Protein AF-A0A3N5Z373-F1 (afdb_monomer_lite)

Foldseek 3Di:
DDDDDDDDDDDDDPCVVVVVCCVPPVPPPPDLFDPVLVVLVPDDDPPVQWDWDADVPGDIDTDGDPVVVVVSCCVSQNPQKDKDFPDWDDDVQKTKTKMWIFGARPPPSHTDDIDIDMDMDGHDDDPPD

Structure (mmCIF, N/CA/C/O backbone):
data_AF-A0A3N5Z373-F1
#
_entry.id   AF-A0A3N5Z373-F1
#
loop_
_atom_site.group_PDB
_atom_site.id
_atom_site.type_symbol
_atom_site.label_atom_id
_atom_site.label_alt_id
_atom_site.label_comp_id
_atom_site.label_asym_id
_atom_site.label_entity_id
_atom_site.label_seq_id
_atom_site.pdbx_PDB_ins_code
_atom_site.Cartn_x
_atom_site.Cartn_y
_atom_site.Cartn_z
_atom_site.occupancy
_atom_site.B_iso_or_equiv
_atom_site.auth_seq_id
_atom_site.auth_comp_id
_atom_site.auth_asym_id
_atom_site.auth_atom_id
_atom_site.pdbx_PDB_model_num
ATOM 1 N N . MET A 1 1 ? -34.053 -22.484 35.187 1.00 39.81 1 MET A N 1
ATOM 2 C CA . MET A 1 1 ? -32.896 -23.249 34.678 1.00 39.81 1 MET A CA 1
ATOM 3 C C . MET A 1 1 ? -33.157 -23.526 33.209 1.00 39.81 1 MET A C 1
ATOM 5 O O . MET A 1 1 ? -34.181 -24.109 32.890 1.00 39.81 1 MET A O 1
ATOM 9 N N . SER A 1 2 ? -32.327 -22.952 32.342 1.00 35.47 2 SER A N 1
ATOM 10 C CA . SER A 1 2 ? -32.465 -22.969 30.882 1.00 35.47 2 SER A CA 1
ATOM 11 C C . SER A 1 2 ? -32.000 -24.308 30.317 1.00 35.47 2 SER A C 1
ATOM 13 O O . SER A 1 2 ? -30.872 -24.695 30.598 1.00 35.47 2 SER A O 1
ATOM 15 N N . ASN A 1 3 ? -32.806 -24.942 29.466 1.00 34.50 3 ASN A N 1
ATOM 16 C CA . ASN A 1 3 ? -32.327 -25.910 28.482 1.00 34.50 3 ASN A CA 1
ATOM 17 C C . ASN A 1 3 ? -33.042 -25.616 27.161 1.00 34.50 3 ASN A C 1
ATOM 19 O O . ASN A 1 3 ? -34.187 -26.012 26.971 1.00 34.50 3 ASN A O 1
ATOM 23 N N . ASN A 1 4 ? -32.379 -24.857 26.287 1.00 34.97 4 ASN A N 1
ATOM 24 C CA . ASN A 1 4 ? -32.786 -24.706 24.896 1.00 34.97 4 ASN A CA 1
ATOM 25 C C . ASN A 1 4 ? -31.834 -25.537 24.039 1.00 34.97 4 ASN A C 1
ATOM 27 O O . ASN A 1 4 ? -30.699 -25.134 23.771 1.00 34.97 4 ASN A O 1
ATOM 31 N N . ASP A 1 5 ? -32.337 -26.695 23.622 1.00 43.16 5 ASP A N 1
ATOM 32 C CA . ASP A 1 5 ? -31.785 -27.523 22.559 1.00 43.16 5 ASP A CA 1
ATOM 33 C C . ASP A 1 5 ? -31.605 -26.682 21.293 1.00 43.16 5 ASP A C 1
ATOM 35 O O . ASP A 1 5 ? -32.568 -26.334 20.607 1.00 43.16 5 ASP A O 1
ATOM 39 N N . THR A 1 6 ? -30.358 -26.360 20.959 1.00 36.97 6 THR A N 1
ATOM 40 C CA . THR A 1 6 ? -30.038 -25.785 19.652 1.00 36.97 6 THR A CA 1
ATOM 41 C C . THR A 1 6 ? -29.537 -26.912 18.762 1.00 36.97 6 THR A C 1
ATOM 43 O O . THR A 1 6 ? -28.393 -27.349 18.865 1.00 36.97 6 THR A O 1
ATOM 46 N N . LYS A 1 7 ? -30.431 -27.414 17.906 1.00 36.78 7 LYS A N 1
ATOM 47 C CA . LYS A 1 7 ? -30.103 -28.357 16.833 1.00 36.78 7 LYS A CA 1
ATOM 48 C C . LYS A 1 7 ? -29.072 -27.717 15.899 1.00 36.78 7 LYS A C 1
ATOM 50 O O . LYS A 1 7 ? -29.331 -26.660 15.328 1.00 36.78 7 LYS A O 1
ATOM 55 N N . ILE A 1 8 ? -27.923 -28.370 15.737 1.00 37.44 8 ILE A N 1
ATOM 56 C CA . ILE A 1 8 ? -26.909 -27.998 14.748 1.00 37.44 8 ILE A CA 1
ATOM 5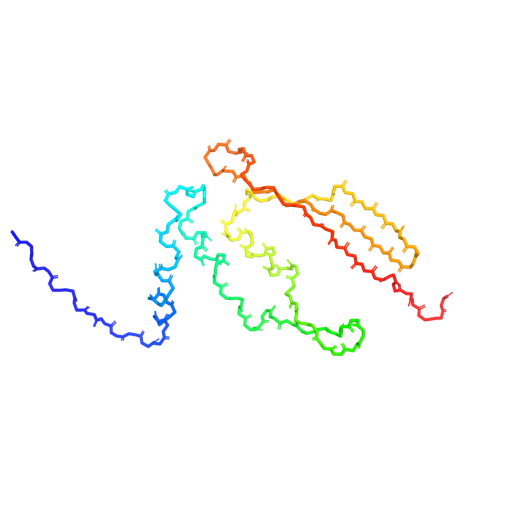7 C C . ILE A 1 8 ? -27.416 -28.467 13.381 1.00 37.44 8 ILE A C 1
ATOM 59 O O . ILE A 1 8 ? -27.582 -29.662 13.149 1.00 37.44 8 ILE A O 1
ATOM 63 N N . ILE A 1 9 ? -27.705 -27.513 12.497 1.00 35.84 9 ILE A N 1
ATOM 64 C CA . ILE A 1 9 ? -27.984 -27.775 11.085 1.00 35.84 9 ILE A CA 1
ATOM 65 C C . ILE A 1 9 ? -26.626 -27.848 10.390 1.00 35.84 9 ILE A C 1
ATOM 67 O O . ILE A 1 9 ? -25.845 -26.899 10.432 1.00 35.84 9 ILE A O 1
ATOM 71 N N . GLN A 1 10 ? -26.333 -29.005 9.812 1.00 34.38 10 GLN A N 1
ATOM 72 C CA . GLN A 1 10 ? -25.087 -29.289 9.117 1.00 34.38 10 GLN A CA 1
ATOM 73 C C . GLN A 1 10 ? -25.121 -28.622 7.736 1.00 34.38 10 GLN A C 1
ATOM 75 O O . GLN A 1 10 ? -26.008 -28.916 6.9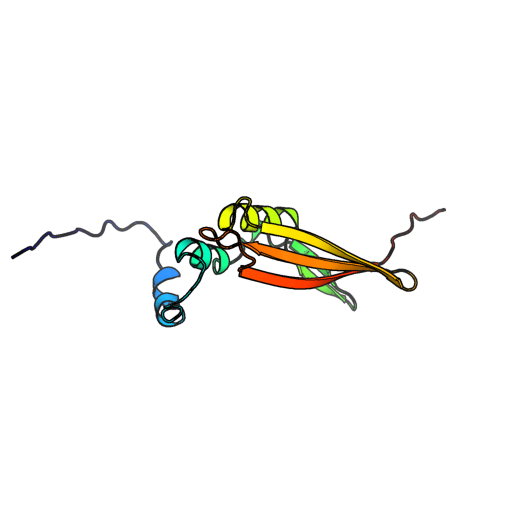38 1.00 34.38 10 GLN A O 1
ATOM 80 N N . LEU A 1 11 ? -24.185 -27.704 7.480 1.00 34.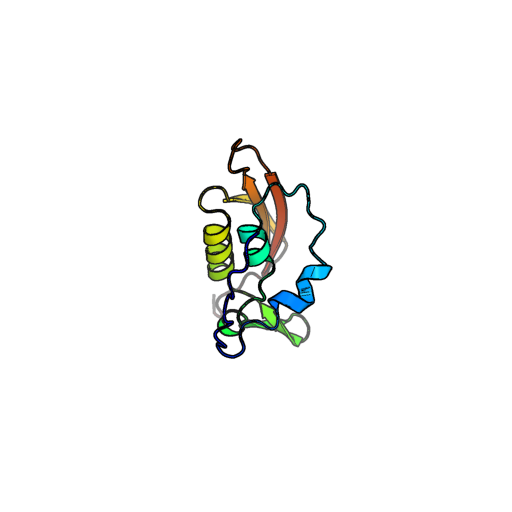75 11 LEU A N 1
ATOM 81 C CA . LEU A 1 11 ? -23.918 -27.130 6.160 1.00 34.75 11 LEU A CA 1
ATOM 82 C C . LEU A 1 11 ? -22.411 -27.230 5.886 1.00 34.75 11 LEU A C 1
ATOM 84 O O . LEU A 1 11 ? -21.606 -26.455 6.392 1.00 34.75 11 LEU A O 1
ATOM 88 N N . ASP A 1 12 ? -22.066 -28.294 5.170 1.00 37.09 12 ASP A N 1
ATOM 89 C CA . ASP A 1 12 ? -21.001 -28.464 4.183 1.00 37.09 12 ASP A CA 1
ATOM 90 C C . ASP A 1 12 ? -19.761 -27.550 4.291 1.00 37.09 12 ASP A C 1
ATOM 92 O O . ASP A 1 12 ? -19.689 -26.455 3.739 1.00 37.09 12 ASP A O 1
ATOM 96 N N . GLY A 1 13 ? -18.713 -28.081 4.927 1.00 40.72 13 GLY A N 1
ATOM 97 C CA . GLY A 1 13 ? -17.319 -27.923 4.484 1.00 40.72 13 GLY A CA 1
ATOM 98 C C . GLY A 1 13 ? -16.582 -26.602 4.742 1.00 40.72 13 GLY A C 1
ATOM 99 O O . GLY A 1 13 ? -15.367 -26.573 4.564 1.00 40.72 13 GLY A O 1
ATOM 100 N N . GLU A 1 14 ? -17.240 -25.530 5.187 1.00 39.41 14 GLU A N 1
ATOM 101 C CA . GLU A 1 14 ? -16.587 -24.215 5.378 1.00 39.41 14 GLU A CA 1
ATOM 102 C C . GLU A 1 14 ? -16.182 -23.913 6.842 1.00 39.41 14 GLU A C 1
ATOM 104 O O . GLU A 1 14 ? -15.619 -22.861 7.148 1.00 39.41 14 GLU A O 1
ATOM 109 N N . ILE A 1 15 ? -16.421 -24.850 7.768 1.00 39.47 15 ILE A N 1
ATOM 110 C CA . ILE A 1 15 ? -16.248 -24.647 9.222 1.00 39.47 15 ILE A CA 1
ATOM 111 C C . ILE A 1 15 ? -14.837 -25.041 9.724 1.00 39.47 15 ILE A C 1
ATOM 113 O O . ILE A 1 15 ? -14.360 -24.504 10.726 1.00 39.47 15 ILE A O 1
ATOM 117 N N . ASP A 1 16 ? -14.098 -25.882 8.993 1.00 36.59 16 ASP A N 1
ATOM 118 C CA . ASP A 1 16 ? -12.901 -26.573 9.516 1.00 36.59 16 ASP A CA 1
ATOM 119 C C . ASP A 1 16 ? -11.637 -25.713 9.701 1.00 36.59 16 ASP A C 1
ATOM 121 O O . ASP A 1 16 ? -10.705 -26.109 10.407 1.00 36.59 16 ASP A O 1
ATOM 125 N N . VAL A 1 17 ? -11.571 -24.513 9.117 1.00 45.50 17 VAL A N 1
ATOM 126 C CA . VAL A 1 17 ? -10.432 -23.598 9.345 1.00 45.50 17 VAL A CA 1
ATOM 127 C C . VAL A 1 17 ? -10.605 -22.816 10.653 1.00 45.50 17 VAL A C 1
ATOM 129 O O . VAL A 1 17 ? -9.625 -22.498 11.329 1.00 45.50 17 VAL A O 1
ATOM 132 N N . TYR A 1 18 ? -11.852 -22.540 11.047 1.00 46.09 18 TYR A N 1
ATOM 133 C CA . TYR A 1 18 ? -12.164 -21.653 12.167 1.00 46.09 18 TYR A CA 1
ATOM 134 C C . TYR A 1 18 ? -11.823 -22.257 13.531 1.00 46.09 18 TYR A C 1
ATOM 136 O O . TYR A 1 18 ? -11.375 -21.533 14.422 1.00 46.09 18 TYR A O 1
ATOM 144 N N . GLU A 1 19 ? -11.997 -23.566 13.717 1.00 47.50 19 GLU A N 1
ATOM 145 C CA . GLU A 1 19 ? -11.685 -24.206 15.000 1.00 47.50 19 GLU A CA 1
ATOM 146 C C . GLU A 1 19 ? -10.191 -24.473 15.186 1.00 47.50 19 GLU A C 1
ATOM 148 O O . GLU A 1 19 ? -9.670 -24.319 16.293 1.00 47.50 19 GLU A O 1
ATOM 153 N N . LYS A 1 20 ? -9.468 -24.785 14.105 1.00 47.00 20 LYS A N 1
ATOM 154 C CA . LYS A 1 20 ? -8.060 -25.198 14.178 1.00 47.00 20 LYS A CA 1
ATOM 155 C C . LYS A 1 20 ? -7.108 -24.061 14.567 1.00 47.00 20 LYS A C 1
ATOM 157 O O . LYS A 1 20 ? -6.073 -24.311 15.181 1.00 47.00 20 LYS A O 1
ATOM 162 N N . GLU A 1 21 ? -7.464 -22.811 14.263 1.00 49.56 21 GLU A N 1
ATOM 163 C CA . GLU A 1 21 ? -6.645 -21.630 14.587 1.00 49.56 21 GLU A CA 1
ATOM 164 C C . GLU A 1 21 ? -7.129 -20.846 15.818 1.00 49.56 21 GLU A C 1
ATOM 166 O O . GLU A 1 21 ? -6.413 -19.981 16.333 1.00 49.56 21 GLU A O 1
ATOM 171 N N . LYS A 1 22 ? -8.303 -21.193 16.364 1.00 45.31 22 LYS A N 1
ATOM 172 C CA . LYS A 1 22 ? -8.922 -20.516 17.516 1.00 45.31 22 LYS A CA 1
ATOM 173 C C . LYS A 1 22 ? -8.017 -20.502 18.754 1.00 45.31 22 LYS A C 1
ATOM 175 O O . LYS A 1 22 ? -8.080 -19.563 19.535 1.00 45.31 22 LYS A O 1
ATOM 180 N N . GLY A 1 23 ? -7.151 -21.506 18.916 1.00 46.81 23 GLY A N 1
ATOM 181 C CA . GLY A 1 23 ? -6.223 -21.622 20.047 1.00 46.81 23 GLY A CA 1
ATOM 182 C C . GLY A 1 23 ? -4.916 -20.825 19.933 1.00 46.81 23 GLY A C 1
ATOM 183 O O . GLY A 1 23 ? -4.241 -20.654 20.943 1.00 46.81 23 GLY A O 1
ATOM 184 N N . LYS A 1 24 ? -4.536 -20.332 18.742 1.00 47.41 24 LYS A N 1
ATOM 185 C CA . LYS A 1 24 ? -3.264 -19.600 18.536 1.00 47.41 24 LYS A CA 1
ATOM 186 C C . LYS A 1 24 ? -3.402 -18.079 18.609 1.00 47.41 24 LYS A C 1
ATOM 188 O O . LYS A 1 24 ? -2.423 -17.400 18.902 1.00 47.41 24 LYS A O 1
ATOM 193 N N . TYR A 1 25 ? -4.600 -17.546 18.373 1.00 51.81 25 TYR A N 1
ATOM 194 C CA . TYR A 1 25 ? -4.855 -16.099 18.302 1.00 51.81 25 TYR A CA 1
ATOM 195 C C . TYR A 1 25 ? -5.697 -15.557 19.470 1.00 51.81 25 TYR A C 1
ATOM 197 O O . TYR A 1 25 ? -6.070 -14.385 19.485 1.00 51.81 25 TYR A O 1
ATOM 205 N N . THR A 1 26 ? -5.973 -16.381 20.483 1.00 47.09 26 THR A N 1
ATOM 206 C CA . THR A 1 26 ? -6.817 -16.063 21.648 1.00 47.09 26 THR A CA 1
ATOM 207 C C . THR A 1 26 ? -6.218 -15.081 22.661 1.00 47.09 26 THR A C 1
ATOM 209 O O . THR A 1 26 ? -6.847 -14.835 23.685 1.00 47.09 26 THR A O 1
ATOM 212 N N . LEU A 1 27 ? -5.066 -14.453 22.398 1.00 49.75 27 LEU A N 1
ATOM 213 C CA . LEU A 1 27 ? -4.405 -13.561 23.366 1.00 49.75 27 LEU A CA 1
ATOM 214 C C . LEU A 1 27 ? -4.079 -12.156 22.839 1.00 49.75 27 LEU A C 1
ATOM 216 O O . LEU A 1 27 ? -3.130 -11.536 23.305 1.00 49.75 27 LEU A O 1
ATOM 220 N N . VAL A 1 28 ? -4.878 -11.593 21.928 1.00 52.50 28 VAL A N 1
ATOM 221 C CA . VAL A 1 28 ? -4.886 -10.125 21.753 1.00 52.50 28 VAL A CA 1
ATOM 222 C C . VAL A 1 28 ? -6.057 -9.541 22.539 1.00 52.50 28 VAL A C 1
ATOM 224 O O . VAL A 1 28 ? -7.049 -9.077 21.984 1.00 52.50 28 VAL A O 1
ATOM 227 N N . THR A 1 29 ? -5.971 -9.617 23.868 1.00 52.88 29 THR A N 1
ATOM 228 C CA . THR A 1 29 ? -6.987 -9.080 24.790 1.00 52.88 29 THR A CA 1
ATOM 229 C C . THR A 1 29 ? -7.074 -7.552 24.750 1.00 52.88 29 THR A C 1
ATOM 231 O O . THR A 1 29 ? -8.103 -7.000 25.131 1.00 52.88 29 THR A O 1
ATOM 234 N N . GLN A 1 30 ? -6.049 -6.867 24.229 1.00 59.00 30 GLN A N 1
ATOM 235 C CA . GLN A 1 30 ? -6.034 -5.414 24.025 1.00 59.00 30 GLN A CA 1
ATOM 236 C C . GLN A 1 30 ? -5.622 -5.042 22.595 1.00 59.00 30 GLN A C 1
ATOM 238 O O . GLN A 1 30 ? -4.587 -4.424 22.362 1.00 59.00 30 GLN A O 1
ATOM 243 N N . SER A 1 31 ? -6.434 -5.448 21.615 1.00 66.06 31 SER A N 1
ATOM 244 C CA . SER A 1 31 ? -6.267 -4.978 20.239 1.00 66.06 31 SER A CA 1
ATOM 245 C C . SER A 1 31 ? -7.021 -3.665 20.026 1.00 66.06 31 SER A C 1
ATOM 247 O O . SER A 1 31 ? -8.203 -3.583 20.367 1.00 66.06 31 SER A O 1
ATOM 249 N N . PRO A 1 32 ? -6.403 -2.655 19.399 1.00 71.12 32 PRO A N 1
ATOM 250 C CA . PRO A 1 32 ? -7.114 -1.452 18.989 1.00 71.12 32 PRO A CA 1
ATOM 251 C C . PRO A 1 32 ? -7.960 -1.646 17.716 1.00 71.12 32 PRO A C 1
ATOM 253 O O . PRO A 1 32 ? -8.682 -0.735 17.313 1.00 71.12 32 PRO A O 1
ATOM 256 N N . VAL A 1 33 ? -7.871 -2.819 17.079 1.00 77.25 33 VAL A N 1
ATOM 257 C CA . VAL A 1 33 ? -8.723 -3.239 15.958 1.00 77.25 33 VAL A CA 1
ATOM 258 C C . VAL A 1 33 ? -9.698 -4.326 16.414 1.00 77.25 33 VAL A C 1
ATOM 260 O O . VAL A 1 33 ? -9.363 -5.164 17.252 1.00 77.25 33 VAL A O 1
ATOM 263 N N . SER A 1 34 ? -10.913 -4.305 15.868 1.00 81.19 34 SER A N 1
ATOM 264 C CA . SER A 1 34 ? -11.985 -5.257 16.198 1.00 81.19 34 SER A CA 1
ATOM 265 C C . SER A 1 34 ? -11.635 -6.697 15.803 1.00 81.19 34 SER A C 1
ATOM 267 O O . SER A 1 34 ? -10.789 -6.936 14.937 1.00 81.19 34 SER A O 1
ATOM 269 N N . LYS A 1 35 ? -12.312 -7.678 16.411 1.00 80.94 35 LYS A N 1
ATOM 270 C CA . LYS A 1 35 ? -12.096 -9.102 16.107 1.00 80.94 35 LYS A CA 1
ATOM 271 C C . LYS A 1 35 ? -12.414 -9.416 14.645 1.00 80.94 35 LYS A C 1
ATOM 273 O O . LYS A 1 35 ? -11.696 -10.184 14.017 1.00 80.94 35 LYS A O 1
ATOM 278 N N . GLU A 1 36 ? -13.436 -8.781 14.086 1.00 82.56 36 GLU A N 1
ATOM 279 C CA . GLU A 1 36 ? -13.870 -8.943 12.699 1.00 82.56 36 GLU A CA 1
ATOM 280 C C . GLU A 1 36 ? -12.793 -8.446 11.724 1.00 82.56 36 GLU A C 1
ATOM 282 O O . GLU A 1 36 ? -12.481 -9.118 10.739 1.00 82.56 36 GLU A O 1
ATOM 287 N N . GLN A 1 37 ? -12.166 -7.303 12.030 1.00 82.12 37 GLN A N 1
ATOM 288 C CA . GLN A 1 37 ? -11.036 -6.773 11.260 1.00 82.12 37 GLN A CA 1
ATOM 289 C C . GLN A 1 37 ? -9.833 -7.716 11.309 1.00 82.12 37 GLN A C 1
ATOM 291 O O . GLN A 1 37 ? -9.226 -7.997 10.277 1.00 82.12 37 GLN A O 1
ATOM 296 N N . ILE A 1 38 ? -9.517 -8.238 12.497 1.00 81.88 38 ILE A N 1
ATOM 297 C CA . ILE A 1 38 ? -8.425 -9.193 12.704 1.00 81.88 38 ILE A CA 1
ATOM 298 C C . ILE A 1 38 ? -8.654 -10.465 11.885 1.00 81.88 38 ILE A C 1
ATOM 300 O O . ILE A 1 38 ? -7.783 -10.866 11.115 1.00 81.88 38 ILE A O 1
ATOM 304 N N . LEU A 1 39 ? -9.839 -11.067 12.004 1.00 83.38 39 LEU A N 1
ATOM 305 C CA . LEU A 1 39 ? -10.205 -12.266 11.254 1.00 83.38 39 LEU A CA 1
ATOM 306 C C . LEU A 1 39 ? -10.078 -12.026 9.753 1.00 83.38 39 LEU A C 1
ATOM 308 O O . LEU A 1 39 ? -9.530 -12.864 9.043 1.00 83.38 39 LEU A O 1
ATOM 312 N N . LYS A 1 40 ? -10.519 -10.863 9.264 1.00 83.88 40 LYS A N 1
ATOM 313 C CA . LYS A 1 40 ? -10.434 -10.550 7.839 1.00 83.88 40 LYS A CA 1
ATOM 314 C C . LYS A 1 40 ? -8.999 -10.391 7.335 1.00 83.88 40 LYS A C 1
ATOM 316 O O . LYS A 1 40 ? -8.725 -10.776 6.204 1.00 83.88 40 LYS A O 1
ATOM 321 N N . ILE A 1 41 ? -8.097 -9.846 8.150 1.00 82.38 41 ILE A N 1
ATOM 322 C CA . ILE A 1 41 ? -6.669 -9.723 7.815 1.00 82.38 41 ILE A CA 1
ATOM 323 C C . ILE A 1 41 ? -5.984 -11.095 7.808 1.00 82.38 41 ILE A C 1
ATOM 325 O O . ILE A 1 41 ? -5.121 -11.333 6.967 1.00 82.38 41 ILE A O 1
ATOM 329 N N . PHE A 1 42 ? -6.361 -11.991 8.724 1.00 82.69 42 PHE A N 1
ATOM 330 C CA . PHE A 1 42 ? -5.780 -13.334 8.817 1.00 82.69 42 PHE A CA 1
ATOM 331 C C . PHE A 1 42 ? -6.338 -14.332 7.802 1.00 82.69 42 PHE A C 1
ATOM 333 O O . PHE A 1 42 ? -5.744 -15.389 7.596 1.00 82.69 42 PHE A O 1
ATOM 340 N N . GLN A 1 43 ? -7.447 -14.011 7.135 1.00 86.75 43 GLN A N 1
ATOM 341 C CA . GLN A 1 43 ? -7.955 -14.847 6.056 1.00 86.75 43 GLN A CA 1
ATOM 342 C C . GLN A 1 43 ? -6.906 -15.020 4.954 1.00 86.75 43 GLN A C 1
ATOM 344 O O . GLN A 1 43 ? -6.308 -14.060 4.464 1.00 86.75 43 GLN A O 1
ATOM 349 N N . LYS A 1 44 ? -6.728 -16.271 4.524 1.00 90.06 44 LYS A N 1
ATOM 350 C CA . LYS A 1 44 ? -5.871 -16.607 3.390 1.00 90.06 44 LYS A CA 1
ATOM 351 C C . LYS A 1 44 ? -6.345 -15.862 2.141 1.00 90.06 44 LYS A C 1
ATOM 353 O O . LYS A 1 44 ? -7.538 -15.837 1.839 1.00 90.06 44 LYS A O 1
ATOM 358 N N . THR A 1 45 ? -5.404 -15.300 1.383 1.00 92.25 45 THR A N 1
ATOM 359 C CA . THR A 1 45 ? -5.712 -14.694 0.083 1.00 92.25 45 THR A CA 1
ATOM 360 C C . THR A 1 45 ? -6.311 -15.753 -0.851 1.00 92.25 45 THR A C 1
ATOM 362 O O . THR A 1 45 ? -5.669 -16.786 -1.068 1.00 92.25 45 THR A O 1
ATOM 365 N N . PRO A 1 46 ? -7.508 -15.526 -1.425 1.00 92.56 46 PRO A N 1
ATOM 366 C CA . PRO A 1 46 ? -8.101 -16.439 -2.395 1.00 92.56 46 PRO A CA 1
ATOM 367 C C . PRO A 1 46 ? -7.178 -16.649 -3.598 1.00 92.56 46 PRO A C 1
ATOM 369 O O . PRO A 1 46 ? -6.590 -15.688 -4.100 1.00 92.56 46 PRO A O 1
ATOM 372 N N . SER A 1 47 ? -7.086 -17.885 -4.093 1.00 93.44 47 SER A N 1
ATOM 373 C CA . SER A 1 47 ? -6.168 -18.272 -5.179 1.00 93.44 47 SER A CA 1
ATOM 374 C C . SER A 1 47 ? -6.340 -17.432 -6.447 1.00 93.44 47 SER A C 1
ATOM 376 O O . SER A 1 47 ? -5.354 -17.089 -7.085 1.00 93.44 47 SER A O 1
ATOM 378 N N . GLN A 1 48 ? -7.566 -17.006 -6.763 1.00 94.12 48 GLN A N 1
ATOM 379 C CA . GLN A 1 48 ? -7.875 -16.138 -7.909 1.00 94.12 48 GLN A CA 1
ATOM 380 C C . GLN A 1 48 ? -7.212 -14.745 -7.865 1.00 94.12 48 GLN A C 1
ATOM 382 O O . GLN A 1 48 ? -7.166 -14.054 -8.879 1.00 94.12 48 GLN A O 1
ATOM 387 N N . HIS A 1 49 ? -6.734 -14.307 -6.696 1.00 94.31 49 HIS A N 1
ATOM 388 C CA . HIS A 1 49 ? -6.026 -13.036 -6.514 1.00 94.31 49 HIS A CA 1
ATOM 389 C C . HIS A 1 49 ? -4.512 -13.213 -6.352 1.00 94.31 49 HIS A C 1
ATOM 391 O O . HIS A 1 49 ? -3.797 -12.223 -6.174 1.00 94.31 49 HIS A O 1
ATOM 397 N N . VAL A 1 50 ? -4.028 -14.457 -6.407 1.00 95.50 50 VAL A N 1
ATOM 398 C CA . VAL A 1 50 ? -2.607 -14.795 -6.402 1.00 95.50 50 VAL A CA 1
ATOM 399 C C . VAL A 1 50 ? -2.168 -14.988 -7.850 1.00 95.50 50 VAL A C 1
ATOM 401 O O . VAL A 1 50 ? -2.612 -15.898 -8.544 1.00 95.50 50 VAL A O 1
ATOM 404 N N . HIS A 1 51 ? -1.309 -14.092 -8.316 1.00 95.38 51 HIS A N 1
ATOM 405 C CA . HIS A 1 51 ? -0.783 -14.070 -9.674 1.00 95.38 51 HIS A CA 1
ATOM 406 C C . HIS A 1 51 ? 0.695 -14.422 -9.670 1.00 95.38 51 HIS A C 1
ATOM 408 O O . HIS A 1 51 ? 1.371 -14.260 -8.659 1.00 95.38 51 HIS A O 1
ATOM 414 N N . LYS A 1 52 ? 1.217 -14.830 -10.825 1.00 95.44 52 LYS A N 1
ATOM 415 C CA . LYS A 1 52 ? 2.629 -15.166 -10.988 1.00 95.44 52 LYS A CA 1
ATOM 416 C C . LYS A 1 52 ? 3.339 -14.167 -11.878 1.00 95.44 52 LYS A C 1
ATOM 418 O O . LYS A 1 52 ? 2.777 -13.685 -12.860 1.00 95.44 52 LYS A O 1
ATOM 423 N N . ARG A 1 53 ? 4.587 -13.861 -11.539 1.00 90.56 53 ARG A N 1
ATOM 424 C CA . ARG A 1 53 ? 5.490 -13.077 -12.385 1.00 90.56 53 ARG A CA 1
ATOM 425 C C . ARG A 1 53 ? 6.872 -13.722 -12.436 1.00 90.56 53 ARG A C 1
ATOM 427 O O . ARG A 1 53 ? 7.275 -14.314 -11.438 1.00 90.56 53 ARG A O 1
ATOM 434 N N . PRO A 1 54 ? 7.635 -13.557 -13.525 1.00 90.75 54 PRO A N 1
ATOM 435 C CA . PRO A 1 54 ? 9.031 -13.976 -13.555 1.00 90.75 54 PRO A CA 1
ATOM 436 C C . PRO A 1 54 ? 9.841 -13.299 -12.438 1.00 90.75 54 PRO A C 1
ATOM 438 O O . PRO A 1 54 ? 9.764 -12.078 -12.259 1.00 90.75 54 PRO A O 1
ATOM 441 N N . GLY A 1 55 ? 10.591 -14.092 -11.674 1.00 86.38 55 GLY A N 1
ATOM 442 C CA . GLY A 1 55 ? 11.492 -13.625 -10.621 1.00 86.38 55 GLY A CA 1
ATOM 443 C C . GLY A 1 55 ? 12.857 -13.187 -11.165 1.00 86.38 55 GLY A C 1
ATOM 444 O O . GLY A 1 55 ? 13.280 -13.601 -12.248 1.00 86.38 55 GLY A O 1
ATOM 445 N N . LYS A 1 56 ? 13.582 -12.352 -10.406 1.00 81.69 56 LYS A N 1
ATOM 446 C CA . LYS A 1 56 ? 14.992 -12.052 -10.714 1.00 81.69 56 LYS A CA 1
ATOM 447 C C . LYS A 1 56 ? 15.832 -13.309 -10.446 1.00 81.69 56 LYS A C 1
ATOM 449 O O . LYS A 1 56 ? 15.739 -13.869 -9.361 1.00 81.69 56 LYS A O 1
ATOM 454 N N . GLY A 1 57 ? 16.647 -13.727 -11.419 1.00 83.00 57 GLY A N 1
ATOM 455 C CA . GLY A 1 57 ? 17.479 -14.939 -11.321 1.00 83.00 57 GLY A CA 1
ATOM 456 C C . GLY A 1 57 ? 16.815 -16.232 -11.814 1.00 83.00 57 GLY A C 1
ATOM 457 O O . GLY A 1 57 ? 17.399 -17.299 -11.663 1.00 83.00 57 GLY A O 1
ATOM 458 N N . GLY A 1 58 ? 15.628 -16.143 -12.426 1.00 84.25 58 GLY A N 1
ATOM 459 C CA . GLY A 1 58 ? 14.850 -17.297 -12.883 1.00 84.25 58 GLY A CA 1
ATOM 460 C C . GLY A 1 58 ? 13.716 -17.668 -11.921 1.00 84.25 58 GLY A C 1
ATOM 461 O O . GLY A 1 58 ? 13.651 -17.188 -10.791 1.00 84.25 58 GLY A O 1
ATOM 462 N N . GLY A 1 59 ? 12.789 -18.504 -12.396 1.00 89.88 59 GLY A N 1
ATOM 463 C CA . GLY A 1 59 ? 11.606 -18.931 -11.641 1.00 89.88 59 GLY A CA 1
ATOM 464 C C . GLY A 1 59 ? 10.440 -17.937 -11.655 1.00 89.88 59 GLY A C 1
ATOM 465 O O . GLY A 1 59 ? 10.474 -16.899 -12.320 1.00 89.88 59 GLY A O 1
ATOM 466 N N . GLU A 1 60 ? 9.386 -18.275 -10.913 1.00 94.69 60 GLU A N 1
ATOM 467 C CA . GLU A 1 60 ? 8.163 -17.480 -10.780 1.00 94.69 60 GLU A CA 1
ATOM 468 C C . GLU A 1 60 ? 7.964 -17.053 -9.325 1.00 94.69 60 GLU A C 1
ATOM 470 O O . GLU A 1 60 ? 8.175 -17.843 -8.406 1.00 94.69 60 GLU A O 1
ATOM 475 N N . TRP A 1 61 ? 7.547 -15.808 -9.112 1.00 92.88 61 TRP A N 1
ATOM 476 C CA . TRP A 1 61 ? 7.146 -15.287 -7.810 1.00 92.88 61 TRP A CA 1
ATOM 477 C C . TRP A 1 61 ? 5.651 -15.026 -7.796 1.00 92.88 61 TRP A C 1
ATOM 479 O O . TRP A 1 61 ? 5.115 -14.359 -8.689 1.00 92.88 61 TRP A O 1
ATOM 489 N N . ASP A 1 62 ? 5.010 -15.492 -6.733 1.00 94.88 62 ASP A N 1
ATOM 490 C CA . ASP A 1 62 ? 3.621 -15.179 -6.458 1.00 94.88 62 ASP A CA 1
ATOM 491 C C . ASP A 1 62 ? 3.502 -13.731 -5.966 1.00 94.88 62 ASP A C 1
ATOM 493 O O . ASP A 1 62 ? 4.305 -13.240 -5.167 1.00 94.88 62 ASP A O 1
ATOM 497 N N . TYR A 1 63 ? 2.493 -13.020 -6.452 1.00 93.25 63 TYR A N 1
ATOM 498 C CA . TYR A 1 63 ? 2.173 -11.667 -6.030 1.00 93.25 63 TYR A CA 1
ATOM 499 C C . TYR A 1 63 ? 0.666 -11.431 -6.046 1.00 93.25 63 TYR A C 1
ATOM 501 O O . TYR A 1 63 ? -0.098 -12.115 -6.723 1.00 93.25 63 TYR A O 1
ATOM 509 N N . VAL A 1 64 ? 0.239 -10.411 -5.311 1.00 94.44 64 VAL A N 1
ATOM 510 C CA . VAL A 1 64 ? -1.154 -9.966 -5.261 1.00 94.44 64 VAL A CA 1
ATOM 511 C C . VAL A 1 64 ? -1.233 -8.561 -5.843 1.00 94.44 64 VAL A C 1
ATOM 513 O O . VAL A 1 64 ? -0.331 -7.744 -5.644 1.00 94.44 64 VAL A O 1
ATOM 516 N N . THR A 1 65 ? -2.291 -8.262 -6.595 1.00 92.94 65 THR A N 1
ATOM 517 C CA . THR A 1 65 ? -2.433 -6.938 -7.215 1.00 92.94 65 THR A CA 1
ATOM 518 C C . THR A 1 65 ? -2.661 -5.851 -6.166 1.00 92.94 65 THR A C 1
ATOM 520 O O . THR A 1 65 ? -3.376 -6.045 -5.181 1.00 92.94 65 THR A O 1
ATOM 523 N N . GLY A 1 66 ? -2.114 -4.656 -6.414 1.00 90.12 66 GLY A N 1
ATOM 524 C CA . GLY A 1 66 ? -2.351 -3.500 -5.544 1.00 90.12 66 GLY A CA 1
ATOM 525 C C . GLY A 1 66 ? -3.836 -3.135 -5.427 1.00 90.12 66 GLY A C 1
ATOM 526 O O . GLY A 1 66 ? -4.281 -2.709 -4.365 1.00 90.12 66 GLY A O 1
ATOM 527 N N . VAL A 1 67 ? -4.627 -3.375 -6.482 1.00 91.44 67 VAL A N 1
ATOM 528 C CA . VAL A 1 67 ? -6.086 -3.170 -6.478 1.00 91.44 67 VAL A CA 1
ATOM 529 C C . VAL A 1 67 ? -6.767 -4.070 -5.448 1.00 91.44 67 VAL A C 1
ATOM 531 O O . VAL A 1 67 ? -7.593 -3.587 -4.673 1.00 91.44 67 VAL A O 1
ATOM 534 N N . TYR A 1 68 ? -6.403 -5.355 -5.395 1.00 92.50 68 TYR A N 1
ATOM 535 C CA . TYR A 1 68 ? -6.948 -6.270 -4.394 1.00 92.50 68 TYR A CA 1
ATOM 536 C C . TYR A 1 68 ? -6.534 -5.862 -2.978 1.00 92.50 68 TYR A C 1
ATOM 538 O O . TYR A 1 68 ? -7.391 -5.775 -2.100 1.00 92.50 68 TYR A O 1
ATOM 546 N N . VAL A 1 69 ? -5.253 -5.540 -2.762 1.00 89.88 69 VAL A N 1
ATOM 547 C CA . VAL A 1 69 ? -4.767 -5.083 -1.449 1.00 89.88 69 VAL A CA 1
ATOM 548 C C . VAL A 1 69 ? -5.538 -3.842 -0.993 1.00 89.88 69 VAL A C 1
ATOM 550 O O . VAL A 1 69 ? -6.039 -3.811 0.129 1.00 89.88 69 VAL A O 1
ATOM 553 N N . LYS A 1 70 ? -5.732 -2.857 -1.880 1.00 90.31 70 LYS A N 1
ATOM 554 C CA . LYS A 1 70 ? -6.538 -1.662 -1.598 1.00 90.31 70 LYS A CA 1
ATOM 555 C C . LYS A 1 70 ? -7.990 -2.013 -1.270 1.00 90.31 70 LYS A C 1
ATOM 557 O O . LYS A 1 70 ? -8.541 -1.464 -0.324 1.00 90.31 70 LYS A O 1
ATOM 562 N N . LYS A 1 71 ? -8.609 -2.941 -2.007 1.00 90.62 71 LYS A N 1
ATOM 563 C CA . LYS A 1 71 ? -9.981 -3.401 -1.739 1.00 90.62 71 LYS A CA 1
ATOM 564 C C . LYS A 1 71 ? -10.106 -4.019 -0.345 1.00 90.62 71 LYS A C 1
ATOM 566 O O . LYS A 1 71 ? -11.044 -3.685 0.371 1.00 90.62 71 LYS A O 1
ATOM 571 N N . VAL A 1 72 ? -9.171 -4.885 0.047 1.00 90.38 72 VAL A N 1
ATOM 572 C CA . VAL A 1 72 ? -9.165 -5.500 1.384 1.00 90.38 72 VAL A CA 1
ATOM 573 C C . VAL A 1 72 ? -8.943 -4.443 2.464 1.00 90.38 72 VAL A C 1
ATOM 575 O O . VAL A 1 72 ? -9.703 -4.404 3.424 1.00 90.38 72 VAL A O 1
ATOM 578 N N . LEU A 1 73 ? -7.973 -3.541 2.291 1.00 89.00 73 LEU A N 1
ATOM 579 C CA . LEU A 1 73 ? -7.722 -2.459 3.249 1.00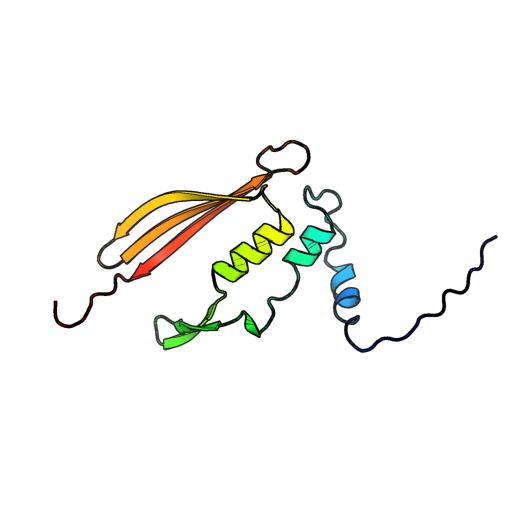 89.00 73 LEU A CA 1
ATOM 580 C C . LEU A 1 73 ? -8.938 -1.539 3.410 1.00 89.00 73 LEU A C 1
ATOM 582 O O . LEU A 1 73 ? -9.322 -1.246 4.538 1.00 89.00 73 LEU A O 1
ATOM 586 N N . ASN A 1 74 ? -9.589 -1.149 2.313 1.00 89.88 74 ASN A N 1
ATOM 587 C CA . ASN A 1 74 ? -10.809 -0.343 2.350 1.00 89.88 74 ASN A CA 1
ATOM 588 C C . ASN A 1 74 ? -11.975 -1.091 3.007 1.00 89.88 74 ASN A C 1
ATOM 590 O O . ASN A 1 74 ? -12.775 -0.481 3.703 1.00 89.88 74 ASN A O 1
ATOM 594 N N . TYR A 1 75 ? -12.089 -2.404 2.810 1.00 88.62 75 TYR A N 1
ATOM 595 C CA . TYR A 1 75 ? -13.115 -3.203 3.479 1.00 88.62 75 TYR A CA 1
ATOM 596 C C . TYR A 1 75 ? -12.879 -3.281 4.995 1.00 88.62 75 TYR A C 1
ATOM 598 O O . TYR A 1 75 ? -13.818 -3.167 5.775 1.00 88.62 75 TYR A O 1
ATOM 606 N N . VAL A 1 76 ? -11.624 -3.457 5.418 1.00 87.69 76 VAL A N 1
ATOM 607 C CA . VAL A 1 76 ? -11.261 -3.619 6.834 1.00 87.69 76 VAL A CA 1
ATOM 608 C C . VAL A 1 76 ? -11.271 -2.281 7.580 1.00 87.69 76 VAL A C 1
ATOM 610 O O . VAL A 1 76 ? -11.737 -2.214 8.716 1.00 87.69 76 VAL A O 1
ATOM 613 N N . PHE A 1 77 ? -10.759 -1.214 6.969 1.00 87.19 77 PHE A N 1
ATOM 614 C CA . PHE A 1 77 ? -10.521 0.071 7.638 1.00 87.19 77 PHE A CA 1
ATOM 615 C C . PHE A 1 77 ? -11.353 1.233 7.083 1.00 87.19 77 PHE A C 1
ATOM 617 O O . PHE A 1 77 ? -11.346 2.317 7.668 1.00 87.19 77 PHE A O 1
ATOM 624 N N . GLY A 1 78 ? -12.082 1.047 5.981 1.00 85.81 78 GLY A N 1
ATOM 625 C CA . GLY A 1 78 ? -12.853 2.117 5.350 1.00 85.81 78 GLY A CA 1
ATOM 626 C C . GLY A 1 78 ? -11.972 3.312 4.987 1.00 85.81 78 GLY A C 1
ATOM 627 O O . GLY A 1 78 ? -10.912 3.167 4.382 1.00 85.81 78 GLY A O 1
ATOM 628 N N . TRP A 1 79 ? -12.409 4.496 5.409 1.00 81.69 79 TRP A N 1
ATOM 629 C CA . TRP A 1 79 ? -11.741 5.784 5.186 1.00 81.69 79 TRP A CA 1
ATOM 630 C C . TRP A 1 79 ? -10.647 6.101 6.219 1.00 81.69 79 TRP A C 1
ATOM 632 O O . TRP A 1 79 ? -10.048 7.171 6.176 1.00 81.69 79 TRP A O 1
ATOM 642 N N . LEU A 1 80 ? -10.395 5.200 7.175 1.00 87.56 80 LEU A N 1
ATOM 643 C CA . LEU A 1 80 ? -9.407 5.403 8.244 1.00 87.56 80 LEU A CA 1
ATOM 644 C C . LEU A 1 80 ? -7.985 5.018 7.824 1.00 87.56 80 LEU A C 1
ATOM 646 O O . LEU A 1 80 ? -7.041 5.255 8.581 1.00 87.56 80 LEU A O 1
ATOM 650 N N . GLY A 1 81 ? -7.842 4.397 6.651 1.00 87.69 81 GLY A N 1
ATOM 651 C CA . GLY A 1 81 ? -6.562 4.096 6.031 1.00 87.69 81 GLY A CA 1
ATOM 652 C C . GLY A 1 81 ? -6.144 5.190 5.056 1.00 87.69 81 GLY A C 1
ATOM 653 O O . GLY A 1 81 ? -6.915 5.571 4.180 1.00 87.69 81 GLY A O 1
ATOM 654 N N . ASP A 1 82 ? -4.905 5.652 5.183 1.00 90.12 82 ASP A N 1
ATOM 655 C CA . ASP A 1 82 ? -4.273 6.597 4.268 1.00 90.12 82 ASP A CA 1
ATOM 656 C C . ASP A 1 82 ? -2.906 6.066 3.827 1.00 90.12 82 ASP A C 1
ATOM 658 O O . ASP A 1 82 ? -2.147 5.532 4.642 1.00 90.12 82 ASP A O 1
ATOM 662 N N . PHE A 1 83 ? -2.590 6.205 2.541 1.00 91.81 83 PHE A N 1
ATOM 663 C CA . PHE A 1 83 ? -1.298 5.808 1.986 1.00 91.81 83 PHE A CA 1
ATOM 664 C C . PHE A 1 83 ? -0.615 7.006 1.339 1.00 91.81 83 PHE A C 1
ATOM 666 O O . PHE A 1 83 ? -1.159 7.624 0.425 1.00 91.81 83 PHE A O 1
ATOM 673 N N . GLN A 1 84 ? 0.606 7.289 1.780 1.00 94.81 84 GLN A N 1
ATOM 674 C CA . GLN A 1 84 ? 1.380 8.446 1.353 1.00 94.81 84 GLN A CA 1
ATOM 675 C C . GLN A 1 84 ? 2.711 8.005 0.754 1.00 94.81 84 GLN A C 1
ATOM 677 O O . GLN A 1 84 ? 3.369 7.106 1.275 1.00 94.81 84 GLN A O 1
ATOM 682 N N . ILE A 1 85 ? 3.128 8.665 -0.325 1.00 96.50 85 ILE A N 1
ATOM 683 C CA . ILE A 1 85 ? 4.507 8.578 -0.809 1.00 96.50 85 ILE A CA 1
ATOM 684 C C . ILE A 1 85 ? 5.310 9.602 -0.019 1.00 96.50 85 ILE A C 1
ATOM 686 O O . ILE A 1 85 ? 5.079 10.800 -0.169 1.00 96.50 85 ILE A O 1
ATOM 690 N N . ILE A 1 86 ? 6.206 9.123 0.838 1.00 97.62 86 ILE A N 1
ATOM 691 C CA . ILE A 1 86 ? 7.013 9.989 1.704 1.00 97.62 86 ILE A CA 1
ATOM 692 C C . ILE A 1 86 ? 8.360 10.329 1.083 1.00 97.62 86 ILE A C 1
ATOM 694 O O . ILE A 1 86 ? 8.864 11.421 1.314 1.00 97.62 86 ILE A O 1
ATOM 698 N N . ASP A 1 87 ? 8.896 9.435 0.257 1.00 97.75 87 ASP A N 1
ATOM 699 C CA . ASP A 1 87 ? 10.104 9.693 -0.512 1.00 97.75 87 ASP A CA 1
ATOM 700 C C . ASP A 1 87 ? 10.092 8.893 -1.819 1.00 97.75 87 ASP A C 1
ATOM 702 O O . ASP A 1 87 ? 9.361 7.906 -1.967 1.00 97.75 87 ASP A O 1
ATOM 706 N N . LYS A 1 88 ? 10.867 9.345 -2.798 1.00 97.44 88 LYS A N 1
ATOM 707 C CA . LYS A 1 88 ? 11.013 8.702 -4.101 1.00 97.44 88 LYS A CA 1
ATOM 708 C C . LYS A 1 88 ? 12.308 9.139 -4.766 1.00 97.44 88 LYS A C 1
ATOM 710 O O . LYS A 1 88 ? 12.730 10.284 -4.648 1.00 97.44 88 LYS A O 1
ATOM 715 N N . GLY A 1 89 ? 12.864 8.256 -5.581 1.00 97.19 89 GLY A N 1
ATOM 716 C CA . GLY A 1 89 ? 14.058 8.571 -6.344 1.00 97.19 89 GLY A CA 1
ATOM 717 C C . GLY A 1 89 ? 14.334 7.573 -7.452 1.00 97.19 89 GLY A C 1
ATOM 718 O O . GLY A 1 89 ? 13.561 6.651 -7.721 1.00 97.19 89 GLY A O 1
ATOM 719 N N . THR A 1 90 ? 15.471 7.776 -8.101 1.00 96.81 90 THR A N 1
ATOM 720 C CA . THR A 1 90 ? 15.985 6.902 -9.153 1.00 96.81 90 THR A CA 1
ATOM 721 C C . THR A 1 90 ? 17.432 6.552 -8.856 1.00 96.81 90 THR A C 1
ATOM 723 O O . THR A 1 90 ? 18.205 7.421 -8.458 1.00 96.81 90 THR A O 1
ATOM 726 N N . VAL A 1 91 ? 17.808 5.294 -9.067 1.00 94.56 91 VAL A N 1
ATOM 727 C CA . VAL A 1 91 ? 19.193 4.823 -8.947 1.00 94.56 91 VAL A CA 1
ATOM 728 C C . VAL A 1 91 ? 19.507 3.987 -10.181 1.00 94.56 91 VAL A C 1
ATOM 730 O O . VAL A 1 91 ? 18.921 2.925 -10.386 1.00 94.56 91 VAL A O 1
ATOM 733 N N . GLY A 1 92 ? 20.402 4.486 -11.037 1.00 92.75 92 GLY A N 1
ATOM 734 C CA . GLY A 1 92 ? 20.681 3.868 -12.335 1.00 92.75 92 GLY A CA 1
ATOM 735 C C . GLY A 1 92 ? 19.409 3.721 -13.177 1.00 92.75 92 GLY A C 1
ATOM 736 O O . GLY A 1 92 ? 18.674 4.684 -13.377 1.00 92.75 92 GLY A O 1
ATOM 737 N N . ALA A 1 93 ? 19.127 2.502 -13.640 1.00 92.25 93 ALA A N 1
ATOM 738 C CA . ALA A 1 93 ? 17.926 2.171 -14.410 1.00 92.25 93 ALA A CA 1
ATOM 739 C C . ALA A 1 93 ? 16.745 1.701 -13.534 1.00 92.25 93 ALA A C 1
ATOM 741 O O . ALA A 1 93 ? 15.897 0.948 -14.005 1.00 92.25 93 ALA A O 1
ATOM 742 N N . GLN A 1 94 ? 16.683 2.100 -12.261 1.00 94.06 94 GLN A N 1
ATOM 743 C CA . GLN A 1 94 ? 15.597 1.749 -11.343 1.00 94.06 94 GLN A CA 1
ATOM 744 C C . GLN A 1 94 ? 14.937 2.991 -10.756 1.00 94.06 94 GLN A C 1
ATOM 746 O O . GLN A 1 94 ? 15.601 3.977 -10.439 1.00 94.06 94 GLN A O 1
ATOM 751 N N . VAL A 1 95 ? 13.623 2.907 -10.559 1.00 96.31 95 VAL A N 1
ATOM 752 C CA . VAL A 1 95 ? 12.845 3.847 -9.748 1.00 96.31 95 VAL A CA 1
ATOM 753 C C . VAL A 1 95 ? 12.487 3.182 -8.425 1.00 96.31 95 VAL A C 1
ATOM 755 O O . VAL A 1 95 ? 12.160 1.992 -8.393 1.00 96.31 95 VAL A O 1
ATOM 758 N N . TRP A 1 96 ? 12.532 3.942 -7.337 1.00 97.06 96 TRP A N 1
ATOM 759 C CA . TRP A 1 96 ? 12.109 3.492 -6.017 1.00 97.06 96 TRP A CA 1
ATOM 760 C C . TRP A 1 96 ? 11.193 4.518 -5.353 1.00 97.06 96 TRP A C 1
ATOM 762 O O . TRP A 1 96 ? 11.228 5.713 -5.650 1.00 97.06 96 TRP A O 1
ATOM 772 N N . VAL A 1 97 ? 10.346 4.023 -4.456 1.00 97.31 97 VAL A N 1
ATOM 773 C CA . VAL A 1 97 ? 9.379 4.800 -3.684 1.00 97.31 97 VAL A CA 1
ATOM 774 C C . VAL A 1 97 ? 9.359 4.276 -2.253 1.00 97.31 97 VAL A C 1
ATOM 776 O O . VAL A 1 97 ? 9.268 3.066 -2.043 1.00 97.31 97 VAL A O 1
ATOM 779 N N . GLN A 1 98 ? 9.395 5.180 -1.279 1.00 97.69 98 GLN A N 1
ATOM 780 C CA . GLN A 1 98 ? 9.085 4.897 0.116 1.00 97.69 98 GLN A CA 1
ATOM 781 C C . GLN A 1 98 ? 7.618 5.248 0.367 1.00 97.69 98 GLN A C 1
ATOM 783 O O . GLN A 1 98 ? 7.205 6.409 0.304 1.00 97.69 98 GLN A O 1
ATOM 788 N N . GLY A 1 99 ? 6.812 4.221 0.611 1.00 96.75 99 GLY A N 1
ATOM 789 C CA . GLY A 1 99 ? 5.397 4.356 0.923 1.00 96.75 99 GLY A CA 1
ATOM 790 C C . GLY A 1 99 ? 5.144 4.238 2.418 1.00 96.75 99 GLY A C 1
ATOM 791 O O . GLY A 1 99 ? 5.727 3.374 3.069 1.00 96.75 99 GLY A O 1
ATOM 792 N N . ARG A 1 100 ? 4.237 5.055 2.951 1.00 96.75 1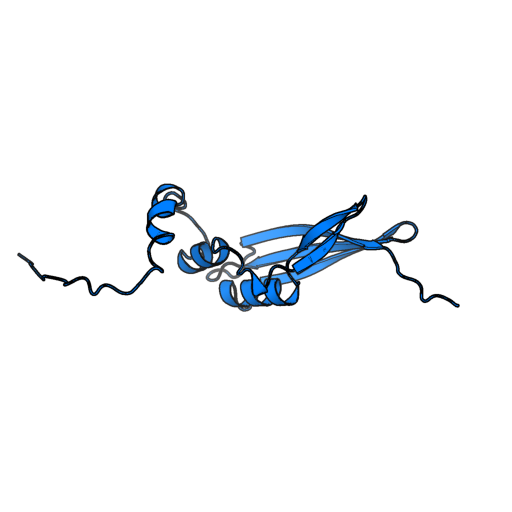00 ARG A N 1
ATOM 793 C CA . ARG A 1 100 ? 3.741 4.991 4.328 1.00 96.75 100 ARG A CA 1
ATOM 794 C C . ARG A 1 100 ? 2.253 4.666 4.323 1.00 96.75 100 ARG A C 1
ATOM 796 O O . ARG A 1 100 ? 1.460 5.455 3.820 1.00 96.75 100 ARG A O 1
ATOM 803 N N . LEU A 1 101 ? 1.871 3.551 4.938 1.00 94.44 101 LEU A N 1
ATOM 804 C CA . LEU A 1 101 ? 0.485 3.236 5.278 1.00 94.44 101 LEU A CA 1
ATOM 805 C C . LEU A 1 101 ? 0.211 3.675 6.718 1.00 94.44 101 LEU A C 1
ATOM 807 O O . LEU A 1 101 ? 0.870 3.210 7.648 1.00 94.44 101 LEU A O 1
ATOM 811 N N . THR A 1 102 ? -0.783 4.538 6.895 1.00 93.88 102 THR A N 1
ATOM 812 C CA . THR A 1 102 ? -1.295 4.951 8.201 1.00 93.88 102 THR A CA 1
ATOM 813 C C . THR A 1 102 ? -2.722 4.449 8.362 1.00 93.88 102 THR A C 1
ATOM 815 O O . THR A 1 102 ? -3.584 4.785 7.559 1.00 93.88 102 THR A O 1
ATOM 818 N N . ILE A 1 103 ? -2.988 3.684 9.415 1.00 91.06 103 ILE A N 1
ATOM 819 C CA . ILE A 1 103 ? -4.340 3.324 9.850 1.00 91.06 103 ILE A CA 1
ATOM 820 C C . ILE A 1 103 ? -4.644 4.101 11.124 1.00 91.06 103 ILE A C 1
ATOM 822 O O . ILE A 1 103 ? -3.812 4.138 12.034 1.00 91.06 103 ILE A O 1
ATOM 826 N N . ARG A 1 104 ? -5.818 4.727 11.193 1.00 89.25 104 ARG A N 1
ATOM 827 C CA . ARG A 1 104 ? -6.269 5.509 12.350 1.00 89.25 104 ARG A CA 1
ATOM 828 C C . ARG A 1 104 ? -7.212 4.719 13.250 1.00 89.25 104 ARG A C 1
ATOM 830 O O . ARG A 1 104 ? -7.911 3.815 12.798 1.00 89.25 104 ARG A O 1
ATOM 837 N N . ASN A 1 105 ? -7.238 5.083 14.527 1.00 83.31 105 ASN A N 1
ATOM 838 C CA . ASN A 1 105 ? -8.193 4.551 15.489 1.00 83.31 105 ASN A CA 1
ATOM 839 C C . ASN A 1 105 ? -9.609 5.028 15.131 1.00 83.31 105 ASN A C 1
ATOM 841 O O . ASN A 1 105 ? -9.826 6.210 14.875 1.00 83.31 105 ASN A O 1
ATOM 845 N N . THR A 1 106 ? -10.577 4.114 15.145 1.00 76.44 106 THR A N 1
ATOM 846 C CA . THR A 1 106 ? -11.988 4.401 14.838 1.00 76.44 106 THR A CA 1
ATOM 847 C C . THR A 1 106 ? -12.632 5.373 15.829 1.00 76.44 106 THR A C 1
ATOM 849 O O . THR A 1 106 ? -13.549 6.095 15.454 1.00 76.44 106 THR A O 1
ATOM 852 N N . LYS A 1 107 ? -12.163 5.400 17.083 1.00 79.31 107 LYS A N 1
ATOM 853 C CA . LYS A 1 107 ? -12.727 6.205 18.176 1.00 79.31 107 LYS A CA 1
ATOM 854 C C . LYS A 1 107 ? -12.035 7.554 18.350 1.00 79.31 107 LYS A C 1
ATOM 856 O O . LYS A 1 107 ? -12.713 8.545 18.580 1.00 79.31 107 LYS A O 1
ATOM 861 N N . THR A 1 108 ? -10.703 7.592 18.266 1.00 82.38 108 THR A N 1
ATOM 862 C CA . THR A 1 108 ? -9.916 8.812 18.544 1.00 82.38 108 THR A CA 1
ATOM 863 C C . THR A 1 108 ? -9.384 9.501 17.287 1.00 82.38 108 THR A C 1
ATOM 865 O O . THR A 1 108 ? -8.897 10.620 17.377 1.00 82.38 108 THR A O 1
ATOM 868 N N . LEU A 1 109 ? -9.455 8.855 16.112 1.00 80.50 109 LEU A N 1
ATOM 869 C CA . LEU A 1 109 ? -8.877 9.311 14.831 1.00 80.50 109 LEU A CA 1
ATOM 870 C C . LEU A 1 109 ? -7.346 9.514 14.831 1.00 80.50 109 LEU A C 1
ATOM 872 O O . LEU A 1 109 ? -6.749 9.889 13.810 1.00 80.50 109 LEU A O 1
ATOM 876 N N . GLU A 1 110 ? -6.688 9.208 15.946 1.00 86.25 110 GLU A N 1
ATOM 877 C CA . GLU A 1 110 ? -5.237 9.215 16.086 1.00 86.25 110 GLU A CA 1
ATOM 878 C C . GLU A 1 110 ? -4.597 8.071 15.298 1.00 86.25 110 GLU A C 1
ATOM 880 O O . GLU A 1 110 ? -5.240 7.071 14.960 1.00 86.25 110 GLU A O 1
ATOM 885 N N . ARG A 1 111 ? -3.306 8.218 14.978 1.00 86.38 111 ARG A N 1
ATOM 886 C CA . ARG A 1 111 ? -2.552 7.191 14.250 1.00 86.38 111 ARG A CA 1
ATOM 887 C C . ARG A 1 111 ? -2.439 5.945 15.117 1.00 86.38 111 ARG A C 1
ATOM 889 O O . ARG A 1 111 ? -1.922 6.009 16.225 1.00 86.38 111 ARG A O 1
ATOM 896 N N . LEU A 1 112 ? -2.888 4.821 14.579 1.00 86.25 112 LEU A N 1
ATOM 897 C CA . LEU A 1 112 ? -2.891 3.545 15.271 1.00 86.25 112 LEU A CA 1
ATOM 898 C C . LEU A 1 112 ? -1.788 2.619 14.775 1.00 86.25 112 LEU A C 1
ATOM 900 O O . LEU A 1 112 ? -1.052 2.038 15.564 1.00 86.25 112 LEU A O 1
ATOM 904 N N . ILE A 1 113 ? -1.674 2.488 13.456 1.00 87.8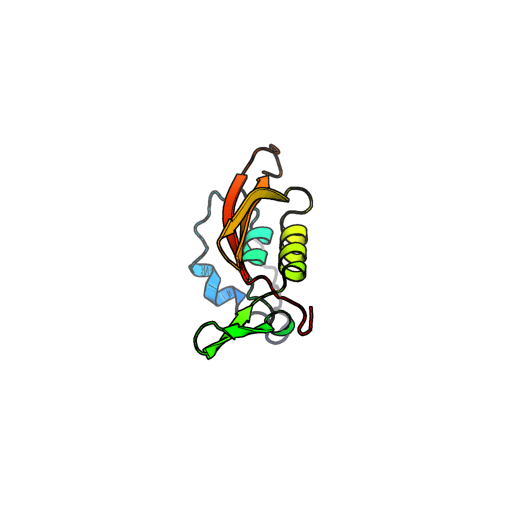1 113 ILE A N 1
ATOM 905 C CA . ILE A 1 113 ? -0.631 1.696 12.810 1.00 87.81 113 ILE A CA 1
ATOM 906 C C . ILE A 1 113 ? 0.024 2.591 11.775 1.00 87.81 113 ILE A C 1
ATOM 908 O O . ILE A 1 113 ? -0.657 3.124 10.902 1.00 87.81 113 ILE A O 1
ATOM 912 N N . VAL A 1 114 ? 1.342 2.734 11.860 1.00 91.19 114 VAL A N 1
ATOM 913 C CA . VAL A 1 114 ? 2.154 3.373 10.825 1.00 91.19 114 VAL A CA 1
ATOM 914 C C . VAL A 1 114 ? 3.176 2.349 10.369 1.00 91.19 114 VAL A C 1
ATOM 916 O O . VAL A 1 114 ? 3.952 1.841 11.175 1.00 91.19 114 VAL A O 1
ATOM 919 N N . LYS A 1 115 ? 3.146 2.011 9.082 1.00 93.06 115 LYS A N 1
ATOM 920 C CA . LYS A 1 115 ? 4.142 1.140 8.462 1.00 93.06 115 LYS A CA 1
ATOM 921 C C . LYS A 1 115 ? 4.697 1.799 7.223 1.00 93.06 115 LYS A C 1
ATOM 923 O O . LYS A 1 115 ? 3.946 2.327 6.407 1.00 93.06 115 LYS A O 1
ATOM 928 N N . GLU A 1 116 ? 6.007 1.715 7.083 1.00 96.69 116 GLU A N 1
ATOM 929 C CA . GLU A 1 116 ? 6.724 2.212 5.923 1.00 96.69 116 GLU A CA 1
ATOM 930 C C . GLU A 1 116 ? 7.419 1.070 5.212 1.00 96.69 116 GLU A C 1
ATOM 932 O O . GLU A 1 116 ? 7.913 0.136 5.846 1.00 96.69 116 GLU A O 1
ATOM 937 N N . GLN A 1 117 ? 7.436 1.141 3.889 1.00 95.62 117 GLN A N 1
ATOM 938 C CA . GLN A 1 117 ? 8.100 0.146 3.073 1.00 95.62 117 GLN A CA 1
ATOM 939 C C . GLN A 1 117 ? 8.596 0.763 1.770 1.00 95.62 117 GLN A C 1
ATOM 941 O O . GLN A 1 117 ? 7.935 1.614 1.171 1.00 95.62 117 GLN A O 1
ATOM 946 N N . PHE A 1 118 ? 9.751 0.283 1.318 1.00 96.00 118 PHE A N 1
ATOM 947 C CA . PHE A 1 118 ? 10.280 0.598 0.001 1.00 96.00 118 PHE A CA 1
ATOM 948 C C . PHE A 1 118 ? 9.743 -0.371 -1.052 1.00 96.00 118 PHE A C 1
ATOM 950 O O . PHE A 1 118 ? 9.689 -1.585 -0.844 1.00 96.00 118 PHE A O 1
ATOM 957 N N . GLY A 1 119 ? 9.382 0.177 -2.206 1.00 93.12 119 GLY A N 1
ATOM 958 C CA . GLY A 1 119 ? 9.099 -0.565 -3.427 1.00 93.12 119 GLY A CA 1
ATOM 959 C C . GLY A 1 119 ? 9.913 0.007 -4.579 1.00 93.12 119 GLY A C 1
ATOM 960 O O . GLY A 1 119 ? 10.149 1.211 -4.633 1.00 93.12 119 GLY A O 1
ATOM 961 N N . GLY A 1 120 ? 10.339 -0.844 -5.509 1.00 93.31 120 GLY A N 1
ATOM 962 C CA . GLY A 1 120 ? 11.107 -0.411 -6.671 1.00 93.31 120 GLY A CA 1
ATOM 963 C C . GLY A 1 120 ? 10.825 -1.243 -7.912 1.00 93.31 120 GLY A C 1
ATOM 964 O O . GLY A 1 120 ? 10.329 -2.371 -7.827 1.00 93.31 120 GLY A O 1
ATOM 965 N N . ALA A 1 121 ? 11.124 -0.662 -9.068 1.00 91.25 121 ALA A N 1
ATOM 966 C CA . ALA A 1 121 ? 10.972 -1.295 -10.369 1.00 91.25 121 ALA A CA 1
ATOM 967 C C . ALA A 1 121 ? 12.075 -0.842 -11.334 1.00 91.25 121 ALA A C 1
ATOM 969 O O . ALA A 1 121 ? 12.507 0.310 -11.302 1.00 91.25 121 ALA A O 1
ATOM 970 N N . ASP A 1 122 ? 12.504 -1.750 -12.213 1.00 91.06 122 ASP A N 1
ATOM 971 C CA . ASP A 1 122 ? 13.397 -1.418 -13.324 1.00 91.06 122 ASP A CA 1
ATOM 972 C C . ASP A 1 122 ? 12.643 -0.558 -14.359 1.00 91.06 122 ASP A C 1
ATOM 974 O O . ASP A 1 122 ? 11.495 -0.852 -14.717 1.00 91.06 122 ASP A O 1
ATOM 978 N N . ILE A 1 123 ? 13.286 0.508 -14.837 1.00 91.06 123 ILE A N 1
ATOM 979 C CA . ILE A 1 123 ? 12.774 1.400 -15.880 1.00 91.06 123 ILE A CA 1
ATOM 980 C C . ILE A 1 123 ? 12.778 0.629 -17.199 1.00 91.06 123 ILE A C 1
ATOM 982 O O . ILE A 1 123 ? 13.803 0.113 -17.644 1.00 91.06 123 ILE A O 1
ATOM 986 N N . LYS A 1 124 ? 11.607 0.537 -17.829 1.00 87.56 124 LYS A N 1
ATOM 987 C CA . LYS A 1 124 ? 11.426 -0.186 -19.089 1.00 87.56 124 LYS A CA 1
ATOM 988 C C . LYS A 1 124 ? 11.428 0.800 -20.247 1.00 87.56 124 LYS A C 1
ATOM 990 O O . LYS A 1 124 ? 10.581 1.687 -20.299 1.00 87.56 124 LYS A O 1
ATOM 995 N N . PHE A 1 125 ? 12.343 0.602 -21.188 1.00 85.88 125 PHE A N 1
ATOM 996 C CA . PHE A 1 125 ? 12.398 1.365 -22.431 1.00 85.88 125 PHE A CA 1
ATOM 997 C C . PHE A 1 125 ? 11.633 0.640 -23.536 1.00 85.88 125 PHE A C 1
ATOM 999 O O . PHE A 1 125 ? 11.633 -0.593 -23.616 1.00 85.88 125 PHE A O 1
ATOM 1006 N N . LYS A 1 126 ? 10.980 1.407 -24.407 1.00 88.06 126 LYS A N 1
ATOM 1007 C CA . LYS A 1 126 ? 10.399 0.871 -25.637 1.00 88.06 126 LYS A CA 1
ATOM 1008 C C . LYS A 1 126 ? 11.545 0.585 -26.614 1.00 88.06 126 LYS A C 1
ATOM 1010 O O . LYS A 1 126 ? 12.372 1.458 -26.854 1.00 88.06 126 LYS A O 1
ATOM 1015 N N . LYS A 1 127 ? 11.614 -0.631 -27.167 1.00 80.38 127 LYS A N 1
ATOM 1016 C CA . LYS A 1 127 ? 12.607 -0.961 -28.206 1.00 80.38 127 LYS A CA 1
ATOM 1017 C C . LYS A 1 127 ? 12.398 -0.058 -29.432 1.00 80.38 127 LYS A C 1
ATOM 1019 O O . LYS A 1 127 ? 11.269 0.034 -29.911 1.00 80.38 127 LYS A O 1
ATOM 1024 N N . GLY A 1 128 ? 13.477 0.541 -29.943 1.00 76.25 128 GLY A N 1
ATOM 1025 C CA . GLY A 1 128 ? 13.471 1.364 -31.165 1.00 76.25 128 GLY A CA 1
ATOM 1026 C C . GLY A 1 128 ? 13.342 2.878 -30.949 1.00 76.25 128 GLY A C 1
ATOM 1027 O O . GLY A 1 128 ? 13.023 3.590 -31.895 1.00 76.25 128 GLY A O 1
ATOM 1028 N N . THR A 1 129 ? 13.577 3.347 -29.725 1.00 56.53 129 THR A N 1
ATOM 1029 C CA . THR A 1 129 ? 13.784 4.758 -29.349 1.00 56.53 129 THR A CA 1
ATOM 1030 C C . THR A 1 129 ? 15.136 4.861 -28.674 1.00 56.53 129 THR A C 1
ATOM 1032 O O . THR A 1 129 ? 15.808 5.888 -28.885 1.00 56.53 129 THR A O 1
#

Sequence (129 aa):
MSNNDTKIIQLDGEIDVYEKEKGKYTLVTQSPVSKEQILKIFQKTPSQHVHKRPGKGGGEWDYVTGVYVKKVLNYVFGWLGDFQIIDKGTVGAQVWVQGRLTIRNTKTLERLIVKEQFGGADIKFKKGT

Radius of gyration: 21.3 Å; chains: 1; bounding box: 54×39×66 Å

pLDDT: mean 78.3, std 20.71, range [34.38, 97.75]

Secondary structure (DSSP, 8-state):
-----------TTSSHHHHHHTTTSTT-TT-SS-HHHHHHHHSPPPGGGEEEEEPTTSSEEEEE-HHHHHHHHHHHHGGGEEEEEEEEEEETTEEEEEEEEEEE-TTT-SEEEEEEEEEEEEPPPPTT-